Protein AF-A0A3B9DS37-F1 (afdb_monomer_lite)

Secondary structure (DSSP, 8-state):
----SHHHHHHHHHHHHHHHHHHHHHHHHTT---------EEEEEEEEE--SSSSPPEEEEEEEEETTEEEEEEEGGGS---TT-EEEE---

Sequence (92 aa):
MHRAKSGSRVVVVMSAVLRLGAVLAAILVAGCAGPETGGEATVFEGARLIVGDGSAAIEDAVFVVEGDRITQAGQRADVEIPESATRVDLSG

Structure (mmCIF, N/CA/C/O backbone):
data_AF-A0A3B9DS37-F1
#
_entry.id   AF-A0A3B9DS37-F1
#
loop_
_atom_site.group_PDB
_atom_site.id
_atom_site.type_symbol
_atom_site.label_atom_id
_atom_site.label_alt_id
_atom_site.label_comp_id
_atom_site.label_asym_id
_atom_site.label_entity_id
_atom_site.label_seq_id
_atom_site.pdbx_PDB_ins_code
_atom_site.Cartn_x
_atom_site.Cartn_y
_atom_site.Cartn_z
_atom_site.occupancy
_atom_site.B_iso_or_equiv
_atom_site.auth_seq_id
_atom_site.auth_comp_id
_atom_site.auth_asym_id
_atom_site.auth_atom_id
_atom_site.pdbx_PDB_model_num
ATOM 1 N N . MET A 1 1 ? -38.806 30.895 65.723 1.00 39.31 1 MET A N 1
ATOM 2 C CA . MET A 1 1 ? -38.590 29.626 64.988 1.00 39.31 1 MET A CA 1
ATOM 3 C C . MET A 1 1 ? -38.956 29.887 63.532 1.00 39.31 1 MET A C 1
ATOM 5 O O . MET A 1 1 ? -40.099 30.244 63.375 1.00 39.31 1 MET A O 1
ATOM 9 N N . HIS A 1 2 ? -38.038 29.865 62.542 1.00 46.50 2 HIS A N 1
ATOM 10 C CA . HIS A 1 2 ? -38.293 29.731 61.073 1.00 46.50 2 HIS A CA 1
ATOM 11 C C . HIS A 1 2 ? -37.072 30.162 60.218 1.00 46.50 2 HIS A C 1
ATOM 13 O O . HIS A 1 2 ? -37.171 31.079 59.407 1.00 46.50 2 HIS A O 1
ATOM 19 N N . ARG A 1 3 ? -35.898 29.530 60.345 1.00 45.97 3 ARG A N 1
ATOM 20 C CA . ARG A 1 3 ? -34.793 29.741 59.380 1.00 45.97 3 ARG A CA 1
ATOM 21 C C . ARG A 1 3 ? -33.879 28.513 59.299 1.00 45.97 3 ARG A C 1
ATOM 23 O O . ARG A 1 3 ? -32.852 28.495 59.953 1.00 45.97 3 ARG A O 1
ATOM 30 N N . ALA A 1 4 ? -34.254 27.495 58.517 1.00 48.47 4 ALA A N 1
ATOM 31 C CA . ALA A 1 4 ? -33.331 26.461 58.011 1.00 48.47 4 ALA A CA 1
ATOM 32 C C . ALA A 1 4 ? -34.056 25.487 57.058 1.00 48.47 4 ALA A C 1
ATOM 34 O O . ALA A 1 4 ? -34.497 24.417 57.465 1.00 48.47 4 ALA A O 1
ATOM 35 N N . LYS A 1 5 ? -34.227 25.850 55.780 1.00 43.84 5 LYS A N 1
ATOM 36 C CA . LYS A 1 5 ? -34.560 24.860 54.725 1.00 43.84 5 LYS A CA 1
ATOM 37 C C . LYS A 1 5 ? -34.120 25.248 53.302 1.00 43.84 5 LYS A C 1
ATOM 39 O O . LYS A 1 5 ? -34.296 24.453 52.387 1.00 43.84 5 LYS A O 1
ATOM 44 N N . SER A 1 6 ? -33.518 26.432 53.116 1.00 45.56 6 SER A N 1
ATOM 45 C CA . SER A 1 6 ? -33.204 26.993 51.788 1.00 45.56 6 SER A CA 1
ATOM 46 C C . SER A 1 6 ? -31.907 26.444 51.160 1.00 45.56 6 SER A C 1
ATOM 48 O O . SER A 1 6 ? -31.873 26.172 49.968 1.00 45.56 6 SER A O 1
ATOM 50 N N . GLY A 1 7 ? -30.854 26.183 51.948 1.00 48.97 7 GLY A N 1
ATOM 51 C CA . GLY A 1 7 ? -29.532 25.822 51.402 1.00 48.97 7 GLY A CA 1
ATOM 52 C C . GLY A 1 7 ? -29.425 24.414 50.798 1.00 48.97 7 GLY A C 1
ATOM 53 O O . GLY A 1 7 ? -28.763 24.221 49.786 1.00 48.97 7 GLY A O 1
ATOM 54 N N . SER A 1 8 ? -30.114 23.422 51.368 1.00 49.50 8 SER A N 1
ATOM 55 C CA . SER A 1 8 ? -29.947 22.016 50.963 1.00 49.50 8 SER A CA 1
ATOM 56 C C . SER A 1 8 ? -30.598 21.697 49.607 1.00 49.50 8 SER A C 1
ATOM 58 O O . SER A 1 8 ? -30.080 20.890 48.842 1.00 49.50 8 SER A O 1
ATOM 60 N N . ARG A 1 9 ? -31.685 22.395 49.249 1.00 50.22 9 ARG A N 1
ATOM 61 C CA . ARG A 1 9 ? -32.362 22.224 47.951 1.00 50.22 9 ARG A CA 1
ATOM 62 C C . ARG A 1 9 ? -31.564 22.834 46.800 1.00 50.22 9 ARG A C 1
ATOM 64 O O . ARG A 1 9 ? -31.507 22.250 45.727 1.00 50.22 9 ARG A O 1
ATOM 71 N N . VAL A 1 10 ? -30.903 23.966 47.041 1.00 49.22 10 VAL A N 1
ATOM 72 C CA . VAL A 1 10 ? -30.114 24.676 46.024 1.00 49.22 10 VAL A CA 1
ATOM 73 C C . VAL A 1 10 ? -28.839 23.901 45.671 1.00 49.22 10 VAL A C 1
ATOM 75 O O . VAL A 1 10 ? -28.531 23.745 44.495 1.00 49.22 10 VAL A O 1
ATOM 78 N N . VAL A 1 11 ? -28.147 23.324 46.661 1.00 42.91 11 VAL A N 1
ATOM 79 C CA . VAL A 1 11 ? -26.906 22.553 46.434 1.00 42.91 11 VAL A CA 1
ATOM 80 C C . VAL A 1 11 ? -27.173 21.225 45.711 1.00 42.91 11 VAL A C 1
ATOM 82 O O . VAL A 1 11 ? -26.391 20.832 44.843 1.00 42.91 11 VAL A O 1
ATOM 85 N N . VAL A 1 12 ? -28.297 20.554 46.003 1.00 48.16 12 VAL A N 1
ATOM 86 C CA . VAL A 1 12 ? -28.696 19.308 45.318 1.00 48.16 12 VAL A CA 1
ATOM 87 C C . VAL A 1 12 ? -29.104 19.578 43.869 1.00 48.16 12 VAL A C 1
ATOM 89 O O . VAL A 1 12 ? -28.674 18.849 42.979 1.00 48.16 12 VAL A O 1
ATOM 92 N N . VAL A 1 13 ? -29.862 20.650 43.608 1.00 51.84 13 VAL A N 1
ATOM 93 C CA . VAL A 1 13 ? -30.264 21.033 42.243 1.00 51.84 13 VAL A CA 1
ATOM 94 C C . VAL A 1 13 ? -29.051 21.462 41.414 1.00 51.84 13 VAL A C 1
ATOM 96 O O . VAL A 1 13 ? -28.902 20.997 40.291 1.00 51.84 13 VAL A O 1
ATOM 99 N N . MET A 1 14 ? -28.125 22.252 41.966 1.00 47.62 14 MET A N 1
ATOM 100 C CA . MET A 1 14 ? -26.925 22.696 41.241 1.00 47.62 14 MET A CA 1
ATOM 101 C C . MET A 1 14 ? -25.977 21.526 40.918 1.00 47.62 14 MET A C 1
ATOM 103 O O . MET A 1 14 ? -25.441 21.453 39.816 1.00 47.62 14 MET A O 1
ATOM 107 N N . SER A 1 15 ? -25.849 20.556 41.835 1.00 42.06 15 SER A N 1
ATOM 108 C CA . SER A 1 15 ? -25.080 19.316 41.622 1.00 42.06 15 SER A CA 1
ATOM 109 C C . SER A 1 15 ? -25.743 18.369 40.612 1.00 42.06 15 SER A C 1
ATOM 111 O O . SER A 1 15 ? -25.050 17.689 39.859 1.00 42.06 15 SER A O 1
ATOM 113 N N . ALA A 1 16 ? -27.078 18.320 40.575 1.00 49.00 16 ALA A N 1
ATOM 114 C CA . ALA A 1 16 ? -27.837 17.536 39.600 1.00 49.00 16 ALA A CA 1
ATOM 115 C C . ALA A 1 16 ? -27.763 18.144 38.190 1.00 49.00 16 ALA A C 1
ATOM 117 O O . ALA A 1 16 ? -27.576 17.412 37.224 1.00 49.00 16 ALA A O 1
ATOM 118 N N . VAL A 1 17 ? -27.829 19.475 38.073 1.00 53.09 17 VAL A N 1
ATOM 119 C CA . VAL A 1 17 ? -27.695 20.202 36.799 1.00 53.09 17 VAL A CA 1
ATOM 120 C C . VAL A 1 17 ? -26.278 20.066 36.230 1.00 53.09 17 VAL A C 1
ATOM 122 O O . VAL A 1 17 ? -26.125 19.821 35.036 1.00 53.09 17 VAL A O 1
ATOM 125 N N . LEU A 1 18 ? -25.243 20.126 37.080 1.00 49.34 18 LEU A N 1
ATOM 126 C CA . LEU A 1 18 ? -23.847 19.941 36.661 1.00 49.34 18 LEU A CA 1
ATOM 127 C C . LEU A 1 18 ? -23.574 18.513 36.151 1.00 49.34 18 LEU A C 1
ATOM 129 O O . LEU A 1 18 ? -22.876 18.327 35.157 1.00 49.34 18 LEU A O 1
ATOM 133 N N . ARG A 1 19 ? -24.159 17.496 36.801 1.00 51.69 19 ARG A N 1
ATOM 134 C CA . ARG A 1 19 ? -24.049 16.089 36.375 1.00 51.69 19 ARG A CA 1
ATOM 135 C C . ARG A 1 19 ? -24.849 15.800 35.107 1.00 51.69 19 ARG A C 1
ATOM 137 O O . ARG A 1 19 ? -24.367 15.070 34.251 1.00 51.69 19 ARG A O 1
ATOM 144 N N . LEU A 1 20 ? -26.029 16.399 34.957 1.00 51.94 20 LEU A N 1
ATOM 145 C CA . LEU A 1 20 ? -26.859 16.235 33.764 1.00 51.94 20 LEU A CA 1
ATOM 146 C C . LEU A 1 20 ? -26.222 16.895 32.528 1.00 51.94 20 LEU A C 1
ATOM 148 O O . LEU A 1 20 ? -26.252 16.315 31.446 1.00 51.94 20 LEU A O 1
ATOM 152 N N . GLY A 1 21 ? -25.575 18.054 32.700 1.00 54.09 21 GLY A N 1
ATOM 153 C CA . GLY A 1 21 ? -24.805 18.714 31.640 1.00 54.09 21 GLY A CA 1
ATOM 154 C C . GLY A 1 21 ? -23.567 17.922 31.204 1.00 54.09 21 GLY A C 1
ATOM 155 O O . GLY A 1 21 ? -23.296 17.819 30.010 1.00 54.09 21 GLY A O 1
ATOM 156 N N . ALA A 1 22 ? -22.859 17.296 32.150 1.00 57.75 22 ALA A N 1
ATOM 157 C CA . ALA A 1 22 ? -21.707 16.442 31.849 1.00 57.75 22 ALA A CA 1
ATOM 158 C C . ALA A 1 22 ? -22.100 15.153 31.099 1.00 57.75 22 ALA A C 1
ATOM 160 O O . ALA A 1 22 ? -21.382 14.722 30.199 1.00 57.75 22 ALA A O 1
ATOM 161 N N . VAL A 1 23 ? -23.260 14.566 31.418 1.00 58.94 23 VAL A N 1
ATOM 162 C CA . VAL A 1 23 ? -23.790 13.389 30.707 1.00 58.94 23 VAL A CA 1
ATOM 163 C C . VAL A 1 23 ? -24.205 13.742 29.275 1.00 58.94 23 VAL A C 1
ATOM 165 O O . VAL A 1 23 ? -23.893 12.989 28.358 1.00 58.94 23 VAL A O 1
ATOM 168 N N . LEU A 1 24 ? -24.835 14.902 29.048 1.00 57.59 24 LEU A N 1
ATOM 169 C CA . LEU A 1 24 ? -25.189 15.348 27.692 1.00 57.59 24 LEU A CA 1
ATOM 170 C C . LEU A 1 24 ? -23.957 15.623 26.815 1.00 57.59 24 LEU A C 1
ATOM 172 O O . LEU A 1 24 ? -23.960 15.285 25.634 1.00 57.59 24 LEU A O 1
ATOM 176 N N . ALA A 1 25 ? -22.897 16.202 27.387 1.00 57.22 25 ALA A N 1
ATOM 177 C CA . ALA A 1 25 ? -21.650 16.458 26.667 1.00 57.22 25 ALA A CA 1
ATOM 178 C C . ALA A 1 25 ? -20.907 15.161 26.288 1.00 57.22 25 ALA A C 1
ATOM 180 O O . ALA A 1 25 ? -20.311 15.089 25.216 1.00 57.22 25 ALA A O 1
ATOM 181 N N . ALA A 1 26 ? -20.987 14.116 27.120 1.00 56.25 26 ALA A N 1
ATOM 182 C CA . ALA A 1 26 ? -20.378 12.815 26.835 1.00 56.25 26 ALA A CA 1
ATOM 183 C C . ALA A 1 26 ? -21.061 12.066 25.672 1.00 56.25 26 ALA A C 1
ATOM 185 O O . ALA A 1 26 ? -20.395 11.349 24.930 1.00 56.25 26 ALA A O 1
ATOM 186 N N . ILE A 1 27 ? -22.369 12.264 25.470 1.00 58.44 27 ILE A N 1
ATOM 187 C CA . ILE A 1 27 ? -23.126 11.624 24.376 1.00 58.44 27 ILE A CA 1
ATOM 188 C C . ILE A 1 27 ? -22.731 12.201 23.004 1.00 58.44 27 ILE A C 1
ATOM 190 O O . ILE A 1 27 ? -22.730 11.475 22.014 1.00 58.44 27 ILE A O 1
ATOM 194 N N . LEU A 1 28 ? -22.338 13.478 22.933 1.00 56.38 28 LEU A N 1
ATOM 195 C CA . LEU A 1 28 ? -21.954 14.138 21.675 1.00 56.38 28 LEU A CA 1
ATOM 196 C C . LEU A 1 28 ? -20.575 13.705 21.144 1.00 56.38 28 LEU A C 1
ATOM 198 O O . LEU A 1 28 ? -20.326 13.822 19.949 1.00 56.38 28 LEU A O 1
ATOM 202 N N . VAL A 1 29 ? -19.691 13.178 21.997 1.00 55.50 29 VAL A N 1
ATOM 203 C CA . VAL A 1 29 ? -18.334 12.739 21.605 1.00 55.50 29 VAL A CA 1
ATOM 204 C C . VAL A 1 29 ? -18.312 11.299 21.065 1.00 55.50 29 VAL A C 1
ATOM 206 O O . VAL A 1 29 ? -17.381 10.915 20.363 1.00 55.50 29 VAL A O 1
ATOM 209 N N . ALA A 1 30 ? -19.357 10.505 21.310 1.00 55.97 30 ALA A N 1
ATOM 210 C CA . ALA A 1 30 ? -19.406 9.090 20.927 1.00 55.97 30 ALA A CA 1
ATOM 211 C C . ALA A 1 30 ? -19.672 8.827 19.424 1.00 55.97 30 ALA A C 1
ATOM 213 O O . ALA A 1 30 ? -19.736 7.673 19.012 1.00 55.97 30 ALA A O 1
ATOM 214 N N . GLY A 1 31 ? -19.839 9.870 18.603 1.00 50.91 31 GLY A N 1
ATOM 215 C CA . GLY A 1 31 ? -20.217 9.751 17.187 1.00 50.91 31 GLY A CA 1
ATOM 216 C C . GLY A 1 31 ? -19.066 9.688 16.174 1.00 50.91 31 GLY A C 1
ATOM 217 O O . GLY A 1 31 ? -19.340 9.525 14.990 1.00 50.91 31 GLY A O 1
ATOM 218 N N . CYS A 1 32 ? -17.804 9.826 16.596 1.00 54.28 32 CYS A N 1
ATOM 219 C CA . CYS A 1 32 ? -16.653 9.852 15.675 1.00 54.28 32 CYS A CA 1
ATOM 220 C C . CYS A 1 32 ? -15.930 8.505 15.506 1.00 54.28 32 CYS A C 1
ATOM 222 O O . CYS A 1 32 ? -14.887 8.465 14.862 1.00 54.28 32 CYS A O 1
ATOM 224 N N . ALA A 1 33 ? -16.459 7.406 16.046 1.00 54.75 33 ALA A N 1
ATOM 225 C CA . ALA A 1 33 ? -15.977 6.074 15.694 1.00 54.75 33 ALA A CA 1
ATOM 226 C C . ALA A 1 33 ? -16.719 5.615 14.430 1.00 54.75 33 ALA A C 1
ATOM 228 O O . ALA A 1 33 ? -17.781 4.995 14.505 1.00 54.75 33 ALA A O 1
ATOM 229 N N . GLY A 1 34 ? -16.196 5.995 13.261 1.00 55.81 34 GLY A N 1
ATOM 230 C CA . GLY A 1 34 ? -16.577 5.334 12.014 1.00 55.81 34 GLY A CA 1
ATOM 231 C C . GLY A 1 34 ? -16.258 3.837 12.114 1.00 55.81 34 GLY A C 1
ATOM 232 O O . GLY A 1 34 ? -15.408 3.454 12.918 1.00 55.81 34 GLY A O 1
ATOM 233 N N . PRO A 1 35 ? -16.938 2.962 11.355 1.00 53.31 35 PRO A N 1
ATOM 234 C CA . PRO A 1 35 ? -16.513 1.575 11.280 1.00 53.31 35 PRO A CA 1
ATOM 235 C C . PRO A 1 35 ? -15.053 1.557 10.821 1.00 53.31 35 PRO A C 1
ATOM 237 O O . PRO A 1 35 ? -14.748 2.035 9.726 1.00 53.31 35 PRO A O 1
ATOM 240 N N . GLU A 1 36 ? -14.166 1.027 11.667 1.00 55.84 36 GLU A N 1
ATOM 241 C CA . GLU A 1 36 ? -12.821 0.606 11.286 1.00 55.84 36 GLU A CA 1
ATOM 242 C C . GLU A 1 36 ? -13.031 -0.423 10.176 1.00 55.84 36 GLU A C 1
ATOM 244 O O . GLU A 1 36 ? -13.262 -1.607 10.424 1.00 55.84 36 GLU A O 1
ATOM 249 N N . THR A 1 37 ? -13.072 0.044 8.931 1.00 54.06 37 THR A N 1
ATOM 250 C CA . THR A 1 37 ? -13.249 -0.812 7.761 1.00 54.06 37 THR A CA 1
ATOM 251 C C . THR A 1 37 ? -11.881 -1.413 7.460 1.00 54.06 37 THR A C 1
ATOM 253 O O . THR A 1 37 ? -11.343 -1.261 6.375 1.00 54.06 37 THR A O 1
ATOM 256 N N . GLY A 1 38 ? -11.275 -2.032 8.475 1.00 56.59 38 GLY A N 1
ATOM 257 C CA . GLY A 1 38 ? -10.021 -2.752 8.387 1.00 56.59 38 GLY A CA 1
ATOM 258 C C . GLY A 1 38 ? -10.294 -4.080 7.708 1.00 56.59 38 GLY A C 1
ATOM 259 O O . GLY A 1 38 ? -10.325 -5.121 8.360 1.00 56.59 38 GLY A O 1
ATOM 260 N N . GLY A 1 39 ? -10.550 -4.035 6.399 1.00 64.56 39 GLY A N 1
ATOM 261 C CA . GLY A 1 39 ? -10.290 -5.197 5.564 1.00 64.56 39 GLY A CA 1
ATOM 262 C C . GLY A 1 39 ? -8.839 -5.609 5.796 1.00 64.56 39 GLY A C 1
ATOM 263 O O . GLY A 1 39 ? -7.975 -4.748 5.950 1.00 64.56 39 GLY A O 1
ATOM 264 N N . GLU A 1 40 ? -8.584 -6.910 5.902 1.00 83.69 40 GLU A N 1
ATOM 265 C CA . GLU A 1 40 ? -7.243 -7.441 6.137 1.00 83.69 40 GLU A CA 1
ATOM 266 C C . GLU A 1 40 ? -6.321 -6.962 5.002 1.00 83.69 40 GLU A C 1
ATOM 268 O O . GLU A 1 40 ? -6.396 -7.444 3.870 1.00 83.69 40 GLU A O 1
ATOM 273 N N . ALA A 1 41 ? -5.531 -5.921 5.275 1.00 93.56 41 ALA A N 1
ATOM 274 C CA . ALA A 1 41 ? -4.688 -5.292 4.273 1.00 93.56 41 ALA A CA 1
ATOM 275 C C . ALA A 1 41 ? -3.536 -6.238 3.928 1.00 93.56 41 ALA A C 1
ATOM 277 O O . ALA A 1 41 ? -2.905 -6.821 4.813 1.00 93.56 41 ALA A O 1
ATOM 278 N N . THR A 1 42 ? -3.243 -6.377 2.639 1.00 96.94 42 THR A N 1
ATOM 279 C CA . THR A 1 42 ? -2.061 -7.088 2.151 1.00 96.94 42 THR A CA 1
ATOM 280 C C . THR A 1 42 ? -1.122 -6.093 1.492 1.00 96.94 42 THR A C 1
ATOM 282 O O . THR A 1 42 ? -1.500 -5.388 0.558 1.00 96.94 42 THR A O 1
ATOM 285 N N . VAL A 1 43 ? 0.106 -6.027 1.988 1.00 97.75 43 VAL A N 1
ATOM 286 C CA . VAL A 1 43 ? 1.165 -5.146 1.505 1.00 97.75 43 VAL A CA 1
ATOM 287 C C . VAL A 1 43 ? 2.141 -5.983 0.697 1.00 97.75 43 VAL A C 1
ATOM 289 O O . VAL A 1 43 ? 2.669 -6.983 1.180 1.00 97.75 43 VAL A O 1
ATOM 292 N N . PHE A 1 44 ? 2.391 -5.555 -0.530 1.00 98.06 44 PHE A N 1
ATOM 293 C CA . PHE A 1 44 ? 3.363 -6.164 -1.424 1.00 98.06 44 PHE A CA 1
ATOM 294 C C . PHE A 1 44 ? 4.583 -5.258 -1.506 1.00 98.06 44 PHE A C 1
ATOM 296 O O . PHE A 1 44 ? 4.443 -4.066 -1.778 1.00 98.06 44 PHE A O 1
ATOM 303 N N . GLU A 1 45 ? 5.765 -5.810 -1.264 1.00 97.88 45 GLU A N 1
ATOM 304 C CA . GLU A 1 45 ? 7.010 -5.056 -1.144 1.00 97.88 45 GLU A CA 1
ATOM 305 C C . GLU A 1 45 ? 8.079 -5.543 -2.130 1.00 97.88 45 GLU A C 1
ATOM 307 O O . GLU A 1 45 ? 8.073 -6.703 -2.534 1.00 97.88 45 GLU A O 1
ATOM 312 N N . GLY A 1 46 ? 9.026 -4.669 -2.491 1.00 97.25 46 GLY A N 1
ATOM 313 C CA . GLY A 1 46 ? 10.200 -5.045 -3.292 1.00 97.25 46 GLY A CA 1
ATOM 314 C C . GLY A 1 46 ? 9.913 -5.256 -4.780 1.00 97.25 46 GLY A C 1
ATOM 315 O O . GLY A 1 46 ? 10.717 -5.855 -5.490 1.00 97.25 46 GLY A O 1
ATOM 316 N N . ALA A 1 47 ? 8.772 -4.774 -5.274 1.00 97.31 47 ALA A N 1
ATOM 317 C CA . ALA A 1 47 ? 8.369 -4.981 -6.657 1.00 97.31 47 ALA A CA 1
ATOM 318 C C . ALA A 1 47 ? 9.029 -3.977 -7.613 1.00 97.31 47 ALA A C 1
ATOM 320 O O . ALA A 1 47 ? 9.234 -2.812 -7.279 1.00 97.31 47 ALA A O 1
ATOM 321 N N . ARG A 1 48 ? 9.234 -4.384 -8.868 1.00 97.75 48 ARG A N 1
ATOM 322 C CA . ARG A 1 48 ? 9.378 -3.442 -9.984 1.00 97.75 48 ARG A CA 1
ATOM 323 C C . ARG A 1 48 ? 8.005 -3.180 -10.601 1.00 97.75 48 ARG A C 1
ATOM 325 O O . ARG A 1 48 ? 7.513 -3.980 -11.399 1.00 97.75 48 ARG A O 1
ATOM 332 N N . LEU A 1 49 ? 7.368 -2.076 -10.215 1.00 97.25 49 LEU A N 1
ATOM 333 C CA . LEU A 1 49 ? 5.975 -1.7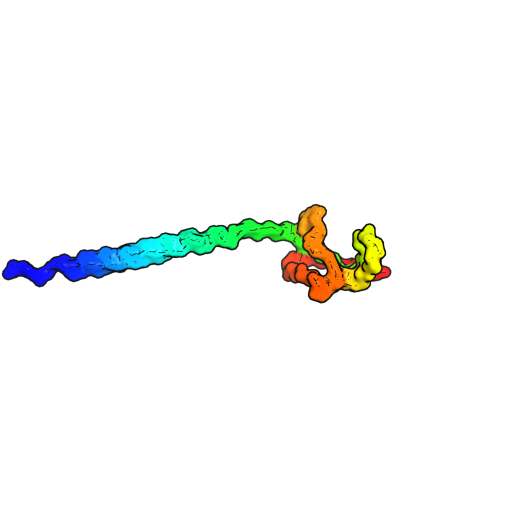91 -10.562 1.00 97.25 49 LEU A CA 1
ATOM 334 C C . LEU A 1 49 ? 5.856 -1.049 -11.899 1.00 97.25 49 LEU A C 1
ATOM 336 O O . LEU A 1 49 ? 6.374 0.054 -12.073 1.00 97.25 49 LEU A O 1
ATOM 340 N N . ILE A 1 50 ? 5.113 -1.645 -12.835 1.00 97.38 50 ILE A N 1
ATOM 341 C CA . ILE A 1 50 ? 4.748 -1.043 -14.123 1.00 97.38 50 ILE A CA 1
ATOM 342 C C . ILE A 1 50 ? 3.292 -0.574 -14.040 1.00 97.38 50 ILE A C 1
ATOM 344 O O . ILE A 1 50 ? 2.379 -1.384 -14.164 1.00 97.38 50 ILE A O 1
ATOM 348 N N . VAL A 1 51 ? 3.073 0.727 -13.823 1.00 96.25 51 VAL A N 1
ATOM 349 C CA . VAL A 1 51 ? 1.731 1.304 -13.580 1.00 96.25 51 VAL A CA 1
ATOM 350 C C . VAL A 1 51 ? 0.822 1.220 -14.814 1.00 96.25 51 VAL A C 1
ATOM 352 O O . VAL A 1 51 ? -0.393 1.091 -14.689 1.00 96.25 51 VAL A O 1
ATOM 355 N N . GLY A 1 52 ? 1.403 1.253 -16.018 1.00 96.62 52 GLY A N 1
ATOM 356 C CA . GLY A 1 52 ? 0.660 1.139 -17.280 1.00 96.62 52 GLY A CA 1
ATOM 357 C C . GLY A 1 52 ? 0.083 2.457 -17.809 1.00 96.62 52 GLY A C 1
ATOM 358 O O . GLY A 1 52 ? -0.611 2.451 -18.821 1.00 96.62 52 GLY A O 1
ATOM 359 N N . ASP A 1 53 ? 0.406 3.587 -17.180 1.00 95.75 53 ASP A N 1
ATOM 360 C CA . ASP A 1 53 ? 0.056 4.944 -17.629 1.00 95.75 53 ASP A CA 1
ATOM 361 C C . ASP A 1 53 ? 1.086 5.550 -18.611 1.00 95.75 53 ASP A C 1
ATOM 363 O O . ASP A 1 53 ? 0.953 6.693 -19.044 1.00 95.75 53 ASP A O 1
ATOM 367 N N . GLY A 1 54 ? 2.113 4.776 -18.978 1.00 97.12 54 GLY A N 1
ATOM 368 C CA . GLY A 1 54 ? 3.210 5.198 -19.851 1.00 97.12 54 GLY A CA 1
ATOM 369 C C . GLY A 1 54 ? 4.359 5.906 -19.126 1.00 97.12 54 GLY A C 1
ATOM 370 O O . GLY A 1 54 ? 5.350 6.247 -19.774 1.00 97.12 54 GLY A O 1
ATOM 371 N N . SER A 1 55 ? 4.261 6.108 -17.809 1.00 96.50 55 SER A N 1
ATOM 372 C CA . SER A 1 55 ? 5.373 6.588 -16.989 1.00 96.50 55 SER A CA 1
ATOM 373 C C . SER A 1 55 ? 6.463 5.520 -16.817 1.00 96.50 55 SER A C 1
ATOM 375 O O . SER A 1 55 ? 6.317 4.358 -17.216 1.00 96.50 55 SER A O 1
ATOM 377 N N . ALA A 1 56 ? 7.605 5.932 -16.262 1.00 97.75 56 ALA A N 1
ATOM 378 C CA . ALA A 1 56 ? 8.686 5.010 -15.945 1.00 97.75 56 ALA A CA 1
ATOM 379 C C . ALA A 1 56 ? 8.264 4.014 -14.852 1.00 97.75 56 ALA A C 1
ATOM 381 O O . ALA A 1 56 ? 7.446 4.322 -13.989 1.00 97.75 56 ALA A O 1
ATOM 382 N N . ALA A 1 57 ? 8.869 2.825 -14.883 1.00 97.81 57 ALA A N 1
ATOM 383 C CA . ALA A 1 57 ? 8.715 1.841 -13.819 1.00 97.81 57 ALA A CA 1
ATOM 384 C C . ALA A 1 57 ? 9.131 2.426 -12.460 1.00 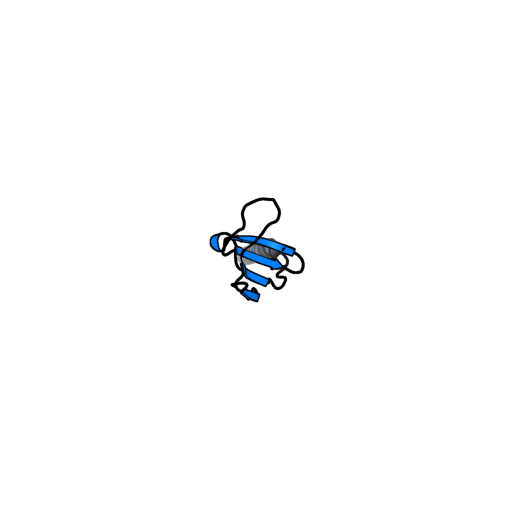97.81 57 ALA A C 1
ATOM 386 O O . ALA A 1 57 ? 10.114 3.167 -12.382 1.00 97.81 57 ALA A O 1
ATOM 387 N N . ILE A 1 58 ? 8.413 2.046 -11.403 1.00 97.62 58 ILE A N 1
ATOM 388 C CA . ILE A 1 58 ? 8.799 2.345 -10.024 1.00 97.62 58 ILE A CA 1
ATOM 389 C C . ILE A 1 58 ? 9.621 1.160 -9.516 1.00 97.62 58 ILE A C 1
ATOM 391 O O . ILE A 1 58 ? 9.126 0.035 -9.449 1.00 97.62 58 ILE A O 1
ATOM 395 N N . GLU A 1 59 ? 10.884 1.411 -9.197 1.00 96.75 59 GLU A N 1
ATOM 396 C CA . GLU A 1 59 ? 11.787 0.416 -8.616 1.00 96.75 59 GLU A CA 1
ATOM 397 C C . GLU A 1 59 ? 11.588 0.349 -7.092 1.00 96.75 59 GLU A C 1
ATOM 399 O O . GLU A 1 59 ? 11.273 1.366 -6.472 1.00 96.75 59 GLU A O 1
ATOM 404 N N . ASP A 1 60 ? 11.771 -0.836 -6.497 1.00 96.31 60 ASP A N 1
ATOM 405 C CA . ASP A 1 60 ? 11.543 -1.090 -5.059 1.00 96.31 60 ASP A CA 1
ATOM 406 C C . ASP A 1 60 ? 10.180 -0.557 -4.564 1.00 96.31 60 ASP A C 1
ATOM 408 O O . ASP A 1 60 ? 10.038 0.070 -3.508 1.00 96.31 60 ASP A O 1
ATOM 412 N N . ALA A 1 61 ? 9.159 -0.766 -5.393 1.00 97.88 61 ALA A N 1
ATOM 413 C CA . ALA A 1 61 ? 7.813 -0.294 -5.158 1.00 97.88 61 ALA A CA 1
ATOM 414 C C . ALA A 1 61 ? 7.118 -1.096 -4.055 1.00 97.88 61 ALA A C 1
ATOM 416 O O . ALA A 1 61 ? 7.341 -2.299 -3.871 1.00 97.88 61 ALA A O 1
ATOM 417 N N . VAL A 1 62 ? 6.210 -0.406 -3.372 1.00 98.19 62 VAL A N 1
ATOM 418 C CA . VAL A 1 62 ? 5.279 -0.971 -2.401 1.00 98.19 62 VAL A CA 1
ATOM 419 C C . VAL A 1 62 ? 3.860 -0.625 -2.839 1.00 98.19 62 VAL A C 1
ATOM 421 O O . VAL A 1 62 ? 3.603 0.472 -3.340 1.00 98.19 62 VAL A O 1
ATOM 424 N N . PHE A 1 63 ? 2.923 -1.551 -2.667 1.00 97.94 63 PHE A N 1
ATOM 425 C CA . PHE A 1 63 ? 1.501 -1.265 -2.847 1.00 97.94 63 PHE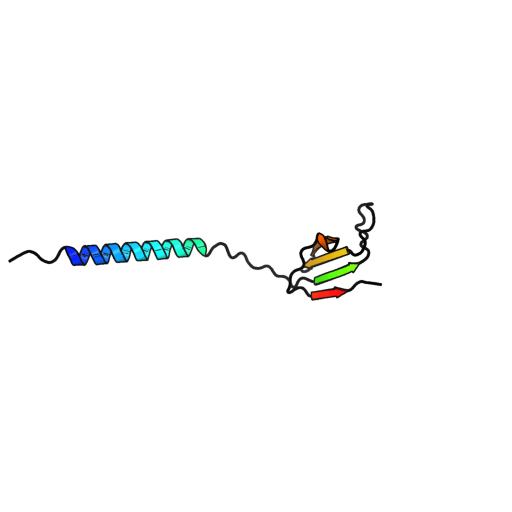 A CA 1
ATOM 426 C C . PHE A 1 63 ? 0.644 -2.047 -1.854 1.00 97.94 63 PHE A C 1
ATOM 428 O O . PHE A 1 63 ? 1.011 -3.135 -1.407 1.00 97.94 63 PHE A O 1
ATOM 435 N N . VAL A 1 64 ? -0.498 -1.463 -1.499 1.00 97.44 64 VAL A N 1
ATOM 436 C CA . VAL A 1 64 ? -1.419 -1.982 -0.483 1.00 97.44 64 VAL A CA 1
ATOM 437 C C . VAL A 1 64 ? -2.723 -2.385 -1.147 1.00 97.44 64 VAL A C 1
ATOM 439 O O . VAL A 1 64 ? -3.296 -1.619 -1.926 1.00 97.44 64 VAL A O 1
ATOM 442 N N . VAL A 1 65 ? -3.184 -3.591 -0.829 1.00 96.44 65 VAL A N 1
ATOM 443 C CA . VAL A 1 65 ? -4.465 -4.137 -1.267 1.00 96.44 65 VAL A CA 1
ATOM 444 C C . VAL A 1 65 ? -5.363 -4.330 -0.056 1.00 96.44 65 VAL A C 1
ATOM 446 O O . VAL A 1 65 ? -5.002 -5.031 0.887 1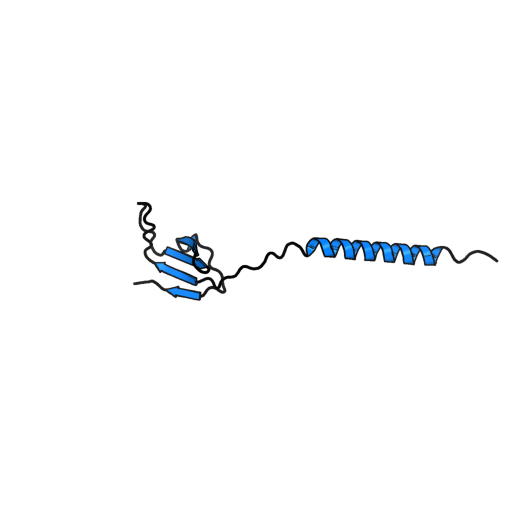.00 96.44 65 VAL A O 1
ATOM 449 N N . GLU A 1 66 ? -6.555 -3.753 -0.111 1.00 93.69 66 GLU A N 1
ATOM 450 C CA . GLU A 1 66 ? -7.626 -3.967 0.859 1.00 93.69 66 GLU A CA 1
ATOM 451 C C . GLU A 1 66 ? -8.816 -4.588 0.124 1.00 93.69 66 GLU A C 1
ATOM 453 O O . GLU A 1 66 ? -9.412 -3.968 -0.761 1.00 93.69 66 GLU A O 1
ATOM 458 N N . GLY A 1 67 ? -9.148 -5.838 0.457 1.00 88.81 67 GLY A N 1
ATOM 459 C CA . GLY A 1 67 ? -10.185 -6.588 -0.255 1.00 88.81 67 GLY A CA 1
ATOM 460 C C . GLY A 1 67 ? -9.836 -6.786 -1.733 1.00 88.81 67 GLY A C 1
ATOM 461 O O . GLY A 1 67 ? -8.904 -7.515 -2.062 1.00 88.81 67 GLY A O 1
ATOM 462 N N . ASP A 1 68 ? -10.598 -6.152 -2.624 1.00 91.44 68 ASP A N 1
ATOM 463 C CA . ASP A 1 68 ? -10.434 -6.214 -4.081 1.00 91.44 68 ASP A CA 1
ATOM 464 C C . ASP A 1 68 ? -9.827 -4.935 -4.687 1.00 91.44 68 ASP A C 1
ATOM 466 O O . ASP A 1 68 ? -9.797 -4.774 -5.911 1.00 91.44 68 ASP A O 1
ATOM 470 N N . ARG A 1 69 ? -9.326 -4.020 -3.846 1.00 95.06 69 ARG A N 1
ATOM 471 C CA . ARG A 1 69 ? -8.881 -2.691 -4.269 1.00 95.06 69 ARG A CA 1
ATOM 472 C C . ARG A 1 69 ? -7.439 -2.406 -3.872 1.00 95.06 69 ARG A C 1
ATOM 474 O O . ARG A 1 69 ? -7.054 -2.598 -2.725 1.00 95.06 69 ARG A O 1
ATOM 481 N N . ILE A 1 70 ? -6.667 -1.849 -4.807 1.00 96.00 70 ILE A N 1
ATOM 482 C 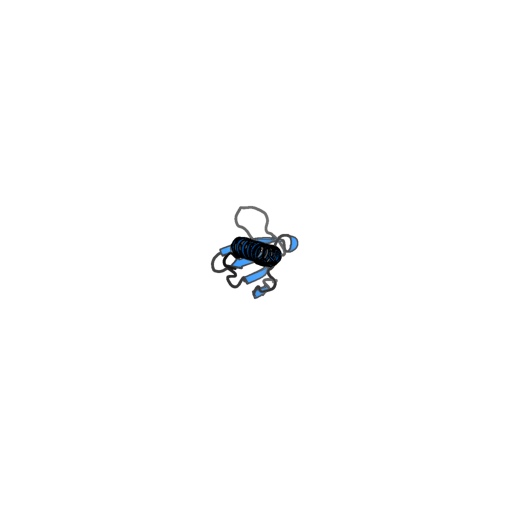CA . ILE A 1 70 ? -5.384 -1.207 -4.496 1.00 96.00 70 ILE A CA 1
ATOM 483 C C . ILE A 1 70 ? -5.687 0.171 -3.900 1.00 96.00 70 ILE A C 1
ATOM 485 O O . ILE A 1 70 ? -6.298 1.008 -4.570 1.00 96.00 70 ILE A O 1
ATOM 489 N N . THR A 1 71 ? -5.293 0.401 -2.650 1.00 95.88 71 THR A N 1
ATOM 490 C CA . THR A 1 71 ? -5.552 1.660 -1.931 1.00 95.88 71 THR A CA 1
ATOM 491 C C . THR A 1 71 ? -4.362 2.612 -1.969 1.00 95.88 71 THR A C 1
ATOM 493 O O . THR A 1 71 ? -4.557 3.826 -1.956 1.00 95.88 71 THR A O 1
ATOM 496 N N . GLN A 1 72 ? -3.143 2.080 -2.095 1.00 96.94 72 GLN A N 1
ATOM 497 C CA . GLN A 1 72 ? -1.901 2.846 -2.213 1.00 96.94 72 GLN A CA 1
ATOM 498 C C . GLN A 1 72 ? -0.912 2.121 -3.135 1.00 96.94 72 GLN A C 1
ATOM 500 O O . GLN A 1 72 ? -0.864 0.892 -3.136 1.00 96.94 72 GLN A O 1
ATOM 505 N N . ALA A 1 73 ? -0.105 2.867 -3.890 1.00 97.12 73 ALA A N 1
ATOM 506 C CA . ALA A 1 73 ? 1.003 2.337 -4.684 1.00 97.12 73 ALA A CA 1
ATOM 507 C C . ALA A 1 73 ? 2.060 3.426 -4.907 1.00 97.12 73 ALA A C 1
ATOM 509 O O . ALA A 1 73 ? 1.711 4.556 -5.251 1.00 97.12 73 ALA A O 1
ATOM 510 N N . GLY A 1 74 ? 3.338 3.095 -4.736 1.00 97.56 74 GLY A N 1
ATOM 511 C CA . GLY A 1 74 ? 4.425 4.062 -4.885 1.00 97.56 74 GLY A CA 1
ATOM 512 C C . GLY A 1 74 ? 5.781 3.508 -4.469 1.00 97.56 74 GLY A C 1
ATOM 513 O O . GLY A 1 74 ? 5.950 2.299 -4.313 1.00 97.56 74 GLY A O 1
ATOM 514 N N . GLN A 1 75 ? 6.761 4.395 -4.286 1.00 96.88 75 GLN A N 1
ATOM 515 C CA . GLN A 1 75 ? 8.018 4.011 -3.640 1.00 96.88 75 GLN A CA 1
ATOM 516 C C . GLN A 1 75 ? 7.756 3.671 -2.172 1.00 96.88 75 GLN A C 1
ATOM 518 O O . GLN A 1 75 ? 6.842 4.219 -1.558 1.00 96.88 75 GLN A O 1
ATOM 523 N N . ARG A 1 76 ? 8.607 2.833 -1.573 1.00 93.62 76 ARG A N 1
ATOM 524 C CA . ARG A 1 76 ? 8.488 2.443 -0.158 1.00 93.62 76 ARG A CA 1
ATOM 525 C C . ARG A 1 76 ? 8.336 3.625 0.811 1.00 93.62 76 ARG A C 1
ATOM 527 O O . ARG A 1 76 ? 7.621 3.501 1.796 1.00 93.62 76 ARG A O 1
ATOM 534 N N . ALA A 1 77 ? 8.996 4.753 0.547 1.00 95.00 77 ALA A N 1
ATOM 535 C CA . ALA A 1 77 ? 8.928 5.936 1.410 1.00 95.00 77 ALA A CA 1
ATOM 536 C C . ALA A 1 77 ? 7.598 6.709 1.313 1.00 95.00 77 ALA A C 1
ATOM 538 O O . ALA A 1 77 ? 7.290 7.491 2.209 1.00 95.00 77 ALA A O 1
ATOM 539 N N . ASP A 1 78 ? 6.832 6.490 0.243 1.00 95.81 78 ASP A N 1
ATOM 540 C CA . ASP A 1 78 ? 5.616 7.241 -0.083 1.00 95.81 78 ASP A CA 1
ATOM 541 C C . ASP A 1 78 ? 4.331 6.479 0.295 1.00 95.81 78 ASP A C 1
ATOM 543 O O . ASP A 1 78 ? 3.231 7.010 0.145 1.00 95.81 78 ASP A O 1
ATOM 547 N N . VAL A 1 79 ? 4.456 5.231 0.760 1.00 96.88 79 VAL A N 1
ATOM 548 C CA . VAL A 1 79 ? 3.330 4.349 1.091 1.00 96.88 79 VAL A CA 1
ATOM 549 C C . VAL A 1 79 ? 3.266 4.129 2.595 1.00 96.88 79 VAL A C 1
ATOM 551 O O . VAL A 1 79 ? 4.226 3.663 3.210 1.00 96.88 79 VAL A O 1
ATOM 554 N N . GLU A 1 80 ? 2.112 4.422 3.190 1.00 95.12 80 GLU A N 1
ATOM 555 C CA . GLU A 1 80 ? 1.867 4.120 4.595 1.00 95.12 80 GLU A CA 1
ATOM 556 C C . GLU A 1 80 ? 1.525 2.636 4.744 1.00 95.12 80 GLU A C 1
ATOM 558 O O . GLU A 1 80 ? 0.546 2.149 4.173 1.00 95.12 80 GLU A O 1
ATOM 563 N N . ILE A 1 81 ? 2.352 1.911 5.498 1.00 92.00 81 ILE A N 1
ATOM 564 C CA . ILE A 1 81 ? 2.220 0.467 5.704 1.00 92.00 81 ILE A CA 1
ATOM 565 C C . ILE A 1 81 ? 1.517 0.224 7.045 1.00 92.00 81 ILE A C 1
ATOM 567 O O . ILE A 1 81 ? 2.114 0.505 8.089 1.00 92.00 81 ILE A O 1
ATOM 571 N N . PRO A 1 82 ? 0.292 -0.336 7.055 1.00 89.62 82 PRO A N 1
ATOM 572 C CA . PRO A 1 82 ? -0.386 -0.692 8.295 1.00 89.62 82 PRO A CA 1
ATOM 573 C C . PRO A 1 82 ? 0.393 -1.765 9.065 1.00 89.62 82 PRO A C 1
ATOM 575 O O . PRO A 1 82 ? 0.860 -2.746 8.483 1.00 89.62 82 PRO A O 1
ATOM 578 N N . GLU A 1 83 ? 0.502 -1.624 10.388 1.00 87.81 83 GLU A N 1
ATOM 579 C CA . GLU A 1 83 ? 1.249 -2.581 11.223 1.00 87.81 83 GLU A CA 1
ATOM 580 C C . GLU A 1 83 ? 0.634 -3.990 11.221 1.00 87.81 83 GLU A C 1
ATOM 582 O O . GLU A 1 83 ? 1.353 -4.980 11.339 1.00 87.81 83 GLU A O 1
ATOM 587 N N . SER A 1 84 ? -0.689 -4.084 11.063 1.00 87.62 84 SER A N 1
ATOM 588 C CA . SER A 1 84 ? -1.445 -5.341 11.037 1.00 87.62 84 SER A CA 1
ATOM 589 C C . SER A 1 84 ? -1.525 -5.997 9.656 1.00 87.62 84 SER A C 1
ATOM 591 O O . SER A 1 84 ? -2.163 -7.041 9.526 1.00 87.62 84 SER A O 1
ATOM 593 N N . ALA A 1 85 ? -0.919 -5.403 8.624 1.00 93.06 85 ALA A N 1
ATOM 594 C CA . ALA A 1 85 ? -1.026 -5.921 7.269 1.00 93.06 85 ALA A CA 1
ATOM 595 C C . ALA A 1 85 ? -0.246 -7.230 7.075 1.00 93.06 85 ALA A C 1
ATOM 597 O O . ALA A 1 85 ? 0.884 -7.391 7.546 1.00 93.06 85 ALA A O 1
ATOM 598 N N . THR A 1 86 ? -0.821 -8.141 6.289 1.00 95.94 86 THR A N 1
ATOM 599 C CA . THR A 1 86 ? -0.085 -9.288 5.747 1.00 95.94 86 THR A CA 1
ATOM 600 C C . THR A 1 86 ? 0.956 -8.774 4.759 1.00 95.94 86 THR A C 1
ATOM 602 O O . THR A 1 86 ? 0.628 -7.972 3.891 1.00 95.94 86 THR A O 1
ATOM 605 N N . ARG A 1 87 ? 2.209 -9.229 4.861 1.00 95.88 87 ARG A N 1
ATOM 606 C CA . ARG A 1 87 ? 3.294 -8.792 3.969 1.00 95.88 87 ARG A CA 1
ATOM 607 C C . ARG A 1 87 ? 3.672 -9.875 2.972 1.00 95.88 87 ARG A C 1
ATOM 609 O O . ARG A 1 87 ? 3.795 -11.042 3.339 1.00 95.88 87 ARG A O 1
ATOM 616 N N . VAL A 1 88 ? 3.909 -9.464 1.733 1.00 97.88 88 VAL A N 1
ATOM 617 C CA . VAL A 1 88 ? 4.365 -10.319 0.637 1.00 97.88 88 VAL A CA 1
ATOM 618 C C . VAL A 1 88 ? 5.603 -9.688 0.011 1.00 97.88 88 VAL A C 1
ATOM 620 O O . VAL A 1 88 ? 5.550 -8.563 -0.479 1.00 97.88 88 VAL A O 1
ATOM 623 N N . ASP A 1 89 ? 6.713 -10.419 0.024 1.00 97.38 89 ASP A N 1
ATOM 624 C CA . ASP A 1 89 ? 7.949 -10.014 -0.645 1.00 97.38 89 ASP A CA 1
ATOM 625 C C . ASP A 1 89 ? 7.908 -10.445 -2.115 1.00 97.38 89 ASP A C 1
ATOM 627 O O . ASP A 1 89 ? 7.682 -11.618 -2.424 1.00 97.38 89 ASP A O 1
ATOM 631 N N . LEU A 1 90 ? 8.092 -9.482 -3.012 1.00 97.81 90 LEU A N 1
ATOM 632 C CA . LEU A 1 90 ? 8.128 -9.668 -4.460 1.00 97.81 90 LEU A CA 1
ATOM 633 C C . LEU A 1 90 ? 9.531 -9.459 -5.041 1.00 97.81 90 LEU A C 1
ATOM 635 O O . LEU A 1 90 ? 9.673 -9.401 -6.261 1.00 97.81 90 LEU A O 1
ATOM 639 N N . SER A 1 91 ? 10.553 -9.351 -4.190 1.00 95.00 91 SER A N 1
ATOM 640 C CA . SER A 1 91 ? 11.941 -9.224 -4.623 1.00 95.00 91 SER A CA 1
ATOM 641 C C . SER A 1 91 ? 12.374 -10.446 -5.448 1.00 95.00 91 SER A C 1
ATOM 643 O O . SER A 1 91 ? 12.263 -11.586 -4.989 1.00 95.00 91 SER A O 1
ATOM 645 N N . GLY A 1 92 ? 12.914 -10.214 -6.648 1.00 87.00 92 GLY A N 1
ATOM 646 C CA . GLY A 1 92 ? 13.411 -11.254 -7.564 1.00 87.00 92 GLY A CA 1
ATOM 647 C C . GLY A 1 92 ? 13.269 -10.871 -9.029 1.00 87.00 92 GLY A C 1
ATOM 648 O O . GLY A 1 92 ? 13.937 -11.534 -9.853 1.00 87.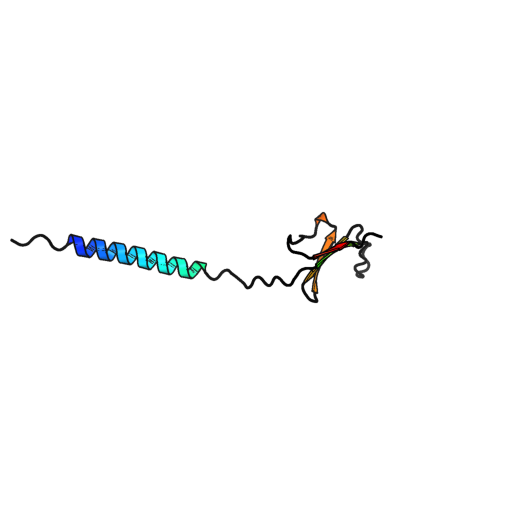00 92 GLY A O 1
#

Radius of gyration: 28.79 Å; chains: 1; bounding box: 52×41×85 Å

Foldseek 3Di:
DDDDDPPPVVVVVVVVVVVVVVVVVVVVVVPPPDPPLPQQKEKEWQDQDDPPPPDHTAGRKMWIDRDHDTPDIHHPVVDDDDPRHHYHYPHD

pLDDT: mean 76.93, std 21.9, range [39.31, 98.19]